Protein AF-A0A7X7VY12-F1 (afdb_monomer_lite)

pLDDT: mean 87.54, std 14.35, range [44.44, 96.75]

Structure (mmCIF, N/CA/C/O backbone):
data_AF-A0A7X7VY12-F1
#
_entry.id   AF-A0A7X7VY12-F1
#
loop_
_atom_site.group_PDB
_atom_site.id
_atom_site.type_symbol
_atom_site.label_atom_id
_atom_site.label_alt_id
_atom_site.label_comp_id
_atom_site.label_asym_id
_atom_site.label_entity_id
_atom_site.label_seq_id
_atom_site.pdbx_PDB_ins_code
_atom_site.Cartn_x
_atom_site.Cartn_y
_atom_site.Cartn_z
_atom_site.occupancy
_atom_site.B_iso_or_equiv
_atom_site.auth_seq_id
_atom_site.auth_comp_id
_atom_site.auth_asym_id
_atom_site.auth_atom_id
_atom_site.pdbx_PDB_model_num
ATOM 1 N N . MET A 1 1 ? 8.335 -10.970 -15.412 1.00 60.28 1 MET A N 1
ATOM 2 C CA . MET A 1 1 ? 7.690 -9.994 -14.529 1.00 60.28 1 MET A CA 1
ATOM 3 C C . MET A 1 1 ? 8.638 -8.825 -14.436 1.00 60.28 1 MET A C 1
ATOM 5 O O . MET A 1 1 ? 9.844 -9.061 -14.434 1.00 60.28 1 MET A O 1
ATOM 9 N N . SER A 1 2 ? 8.118 -7.609 -14.570 1.00 81.19 2 SER A N 1
ATOM 10 C CA . SER A 1 2 ? 8.887 -6.401 -14.264 1.00 81.19 2 SER A CA 1
ATOM 11 C C . SER A 1 2 ? 9.026 -6.289 -12.744 1.00 81.19 2 SER A C 1
ATOM 13 O O . SER A 1 2 ? 8.136 -6.757 -12.035 1.00 81.19 2 SER A O 1
ATOM 15 N N . ASP A 1 3 ? 10.081 -5.639 -12.252 1.00 84.25 3 ASP A N 1
ATOM 16 C CA . ASP A 1 3 ? 10.212 -5.298 -10.827 1.00 84.25 3 ASP A CA 1
ATOM 17 C C . ASP A 1 3 ? 8.960 -4.543 -10.329 1.00 84.25 3 ASP A C 1
ATOM 19 O O . ASP A 1 3 ? 8.490 -4.753 -9.213 1.00 84.25 3 ASP A O 1
ATOM 23 N N . ARG A 1 4 ? 8.327 -3.756 -11.213 1.00 86.12 4 ARG A N 1
ATOM 24 C CA . ARG A 1 4 ? 7.047 -3.084 -10.962 1.00 86.12 4 ARG A CA 1
ATOM 25 C C . ARG A 1 4 ? 5.897 -4.057 -10.678 1.00 86.12 4 ARG A C 1
ATOM 27 O O . ARG A 1 4 ? 5.103 -3.807 -9.776 1.00 86.12 4 ARG A O 1
ATOM 34 N N . ASP A 1 5 ? 5.794 -5.141 -11.448 1.00 89.00 5 ASP A N 1
ATOM 35 C CA . ASP A 1 5 ? 4.727 -6.135 -11.271 1.00 89.00 5 ASP A CA 1
ATOM 36 C C . ASP A 1 5 ? 4.901 -6.861 -9.928 1.00 89.00 5 ASP A C 1
ATOM 38 O O . ASP A 1 5 ? 3.927 -7.067 -9.210 1.00 89.00 5 ASP A O 1
ATOM 42 N N . GLU A 1 6 ? 6.145 -7.193 -9.561 1.00 91.75 6 GLU A N 1
ATOM 43 C CA . GLU A 1 6 ? 6.458 -7.879 -8.300 1.00 91.75 6 GLU A CA 1
ATOM 44 C C . GLU A 1 6 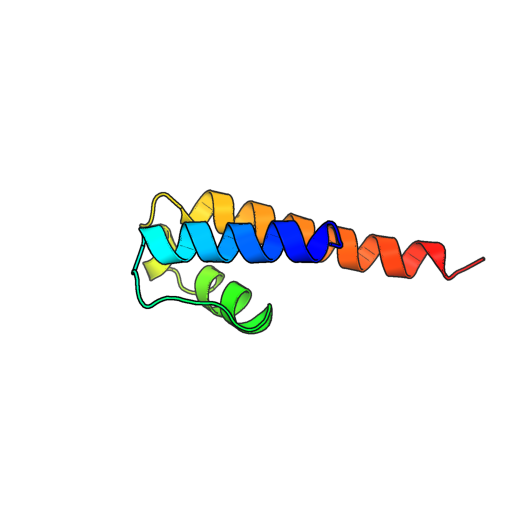? 6.152 -7.006 -7.077 1.00 91.75 6 GLU A C 1
ATOM 46 O O . GLU A 1 6 ? 5.592 -7.488 -6.090 1.00 91.75 6 GLU A O 1
ATOM 51 N N . ILE A 1 7 ? 6.477 -5.711 -7.140 1.00 93.62 7 ILE A N 1
ATOM 52 C CA . ILE A 1 7 ? 6.151 -4.777 -6.058 1.00 93.62 7 ILE A CA 1
ATOM 53 C C . ILE A 1 7 ? 4.633 -4.618 -5.923 1.00 93.62 7 ILE A C 1
ATOM 55 O O . ILE A 1 7 ? 4.112 -4.633 -4.807 1.00 93.62 7 ILE A O 1
ATOM 59 N N . PHE A 1 8 ? 3.911 -4.510 -7.039 1.00 93.50 8 PHE A N 1
ATOM 60 C CA . PHE A 1 8 ? 2.459 -4.351 -7.013 1.00 93.50 8 PHE A CA 1
ATOM 61 C C . PHE A 1 8 ? 1.740 -5.604 -6.486 1.00 93.50 8 PHE A C 1
ATOM 63 O O . PHE A 1 8 ? 0.825 -5.489 -5.670 1.00 93.50 8 PHE A O 1
ATOM 70 N N . GLU A 1 9 ? 2.189 -6.806 -6.869 1.00 94.50 9 GLU A N 1
ATOM 71 C CA . GLU A 1 9 ? 1.707 -8.064 -6.275 1.00 94.50 9 GLU A CA 1
ATOM 72 C C . GLU A 1 9 ? 1.924 -8.073 -4.757 1.00 94.50 9 GLU A C 1
ATOM 74 O O . GLU A 1 9 ? 1.017 -8.414 -3.999 1.00 94.50 9 GLU A O 1
ATOM 79 N N . ARG A 1 10 ? 3.091 -7.618 -4.295 1.00 95.69 10 ARG A N 1
ATOM 80 C CA . ARG A 1 10 ? 3.417 -7.592 -2.867 1.00 95.69 10 ARG A CA 1
ATOM 81 C C . ARG A 1 10 ? 2.590 -6.589 -2.069 1.00 95.69 10 ARG A C 1
ATOM 83 O O . ARG A 1 10 ? 2.222 -6.876 -0.932 1.00 95.69 10 ARG A O 1
ATOM 90 N N . ILE A 1 11 ? 2.266 -5.440 -2.657 1.00 96.00 11 ILE A N 1
ATOM 91 C CA . ILE A 1 11 ? 1.321 -4.486 -2.064 1.00 96.00 11 ILE A CA 1
ATOM 92 C C . ILE A 1 11 ? -0.053 -5.146 -1.887 1.00 96.00 11 ILE A C 1
ATOM 94 O O . ILE A 1 11 ? -0.651 -5.021 -0.821 1.00 96.00 11 ILE A O 1
ATOM 98 N N . ASN A 1 12 ? -0.527 -5.902 -2.881 1.00 96.12 12 ASN A N 1
ATOM 99 C CA . ASN A 1 12 ? -1.795 -6.628 -2.784 1.00 96.12 12 ASN A CA 1
ATOM 100 C C . ASN A 1 12 ? -1.771 -7.746 -1.732 1.00 96.12 12 ASN A C 1
ATOM 102 O O . ASN A 1 12 ? -2.745 -7.913 -1.003 1.00 96.12 12 ASN A O 1
ATOM 106 N N . GLU A 1 13 ? -0.660 -8.468 -1.580 1.00 96.31 13 GLU A N 1
ATOM 107 C CA . GLU A 1 13 ? -0.509 -9.447 -0.492 1.00 96.31 13 GLU A CA 1
ATOM 108 C C . GLU A 1 13 ? -0.607 -8.791 0.895 1.00 96.31 13 GLU A C 1
ATOM 110 O O . GLU A 1 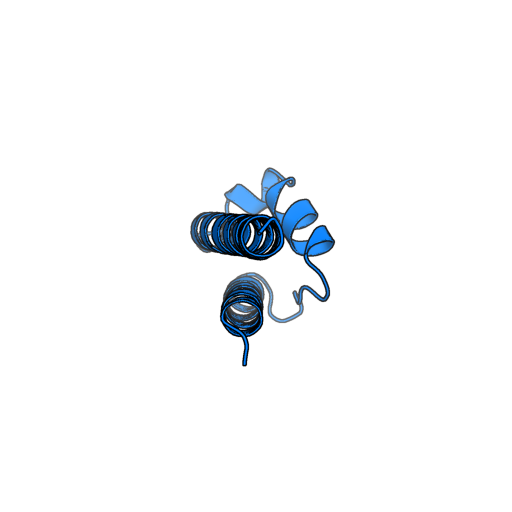13 ? -1.199 -9.358 1.814 1.00 96.31 13 GLU A O 1
ATOM 115 N N . LEU A 1 14 ? -0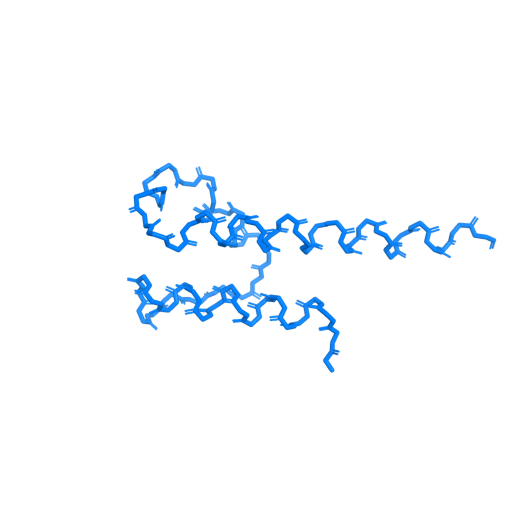.042 -7.591 1.058 1.00 96.62 14 LEU A N 1
ATOM 116 C CA . LEU A 1 14 ? -0.147 -6.821 2.299 1.00 96.62 14 LEU A CA 1
ATOM 117 C C . LEU A 1 14 ? -1.572 -6.311 2.529 1.00 96.62 14 LEU A C 1
ATOM 119 O O . LEU A 1 14 ? -2.085 -6.429 3.640 1.00 96.62 14 LEU A O 1
ATOM 123 N N . ALA A 1 15 ? -2.227 -5.815 1.480 1.00 95.19 15 ALA A N 1
ATOM 124 C CA . ALA A 1 15 ? -3.619 -5.379 1.525 1.00 95.19 15 ALA A CA 1
ATOM 125 C C . ALA A 1 15 ? -4.554 -6.506 1.994 1.00 95.19 15 ALA A C 1
ATOM 127 O O . ALA A 1 15 ? -5.388 -6.296 2.872 1.00 95.19 15 ALA A O 1
ATOM 128 N N . GLN A 1 16 ? -4.332 -7.725 1.496 1.00 95.19 16 GLN A N 1
ATOM 129 C CA . GLN A 1 16 ? -5.102 -8.911 1.871 1.00 95.19 16 GLN A CA 1
ATOM 130 C C . GLN A 1 16 ? -4.912 -9.351 3.330 1.00 95.19 16 GLN A C 1
ATOM 132 O O . GLN A 1 16 ? -5.772 -10.045 3.874 1.00 95.19 16 GLN A O 1
ATOM 137 N N . ASN A 1 17 ? -3.816 -8.959 3.992 1.00 95.25 17 ASN A N 1
ATOM 138 C CA . ASN A 1 17 ? -3.654 -9.196 5.433 1.00 95.25 17 ASN A CA 1
ATOM 139 C C . ASN A 1 17 ? -4.523 -8.249 6.275 1.00 95.25 17 ASN A C 1
ATOM 141 O O . ASN A 1 17 ? -4.914 -8.612 7.386 1.00 95.25 17 ASN A O 1
ATOM 145 N N . ILE A 1 18 ? -4.835 -7.064 5.741 1.00 93.56 18 ILE A N 1
ATOM 146 C CA . ILE A 1 18 ? -5.727 -6.086 6.369 1.00 93.56 18 ILE A CA 1
ATOM 147 C C . ILE A 1 18 ? -7.184 -6.519 6.184 1.00 93.56 18 ILE A C 1
ATOM 149 O O . ILE A 1 18 ? -7.940 -6.600 7.155 1.00 93.56 18 ILE A O 1
ATOM 153 N N . ASP A 1 19 ? -7.568 -6.801 4.939 1.00 93.38 19 ASP A N 1
ATOM 154 C CA . ASP A 1 19 ? -8.900 -7.266 4.556 1.00 93.38 19 ASP A CA 1
ATOM 155 C C . ASP A 1 19 ? -8.778 -8.205 3.349 1.00 93.38 19 ASP A C 1
ATOM 157 O O . ASP A 1 19 ? -8.220 -7.832 2.322 1.00 93.38 19 ASP A O 1
ATOM 161 N N . GLU A 1 20 ? -9.308 -9.425 3.470 1.00 91.62 20 GLU A N 1
ATOM 162 C CA . GLU A 1 20 ? -9.218 -10.460 2.432 1.00 91.62 20 GLU A CA 1
ATOM 163 C C . GLU A 1 20 ? -9.867 -10.047 1.101 1.00 91.62 20 GLU A C 1
ATOM 165 O O . GLU A 1 20 ? -9.492 -10.575 0.051 1.00 91.62 20 GLU A O 1
ATOM 170 N N . ASP A 1 21 ? -10.806 -9.097 1.143 1.00 94.38 21 ASP A N 1
ATOM 171 C CA . ASP A 1 21 ? -11.496 -8.557 -0.029 1.00 94.38 21 ASP A CA 1
ATOM 172 C C . ASP A 1 21 ? -10.816 -7.292 -0.600 1.00 94.38 21 ASP A C 1
ATOM 174 O O . ASP A 1 21 ? -11.264 -6.759 -1.622 1.00 94.38 21 ASP A O 1
ATOM 178 N N . LEU A 1 22 ? -9.752 -6.788 0.036 1.00 92.38 22 LEU A N 1
ATOM 179 C CA . LEU A 1 22 ? -9.026 -5.604 -0.420 1.00 92.38 22 LEU A CA 1
ATOM 180 C C . LEU A 1 22 ? -7.999 -5.980 -1.495 1.00 92.38 22 LEU A C 1
ATOM 182 O O . LEU A 1 22 ? -7.016 -6.674 -1.243 1.00 92.38 22 LEU A O 1
ATOM 186 N N . GLU A 1 23 ? -8.223 -5.471 -2.704 1.00 94.81 23 GLU A N 1
ATOM 187 C CA . GLU A 1 23 ? -7.338 -5.638 -3.855 1.00 94.81 23 GLU A CA 1
ATOM 188 C C . GLU A 1 23 ? -7.228 -4.311 -4.610 1.00 94.81 23 GLU A C 1
ATOM 190 O O . GLU A 1 23 ? -8.228 -3.714 -5.017 1.00 94.81 23 GLU A O 1
ATOM 195 N N . PHE A 1 24 ? -5.996 -3.865 -4.816 1.00 95.25 24 PHE A N 1
ATOM 196 C CA . PHE A 1 24 ? -5.664 -2.730 -5.656 1.00 95.25 24 PHE A CA 1
ATOM 197 C C . PHE A 1 24 ? -5.514 -3.185 -7.103 1.00 95.25 24 PHE A C 1
ATOM 199 O O . PHE A 1 24 ? -4.731 -4.077 -7.435 1.00 95.25 24 PHE A O 1
ATOM 206 N N . THR A 1 25 ? -6.259 -2.527 -7.981 1.00 93.94 25 THR A N 1
ATOM 207 C CA . THR A 1 25 ? -6.252 -2.772 -9.429 1.00 93.94 25 THR A CA 1
ATOM 208 C C . THR A 1 25 ? -5.373 -1.784 -10.194 1.00 93.94 25 THR A C 1
ATOM 210 O O . THR A 1 25 ? -4.984 -2.057 -11.331 1.00 93.94 25 THR A O 1
ATOM 213 N N . ASP A 1 26 ? -5.031 -0.658 -9.568 1.00 92.75 26 ASP A N 1
ATOM 214 C CA . ASP A 1 26 ? -4.159 0.380 -10.105 1.00 92.75 26 ASP A CA 1
ATOM 215 C C . ASP A 1 26 ? -3.418 1.129 -8.981 1.00 92.75 26 ASP A C 1
ATOM 217 O O . ASP 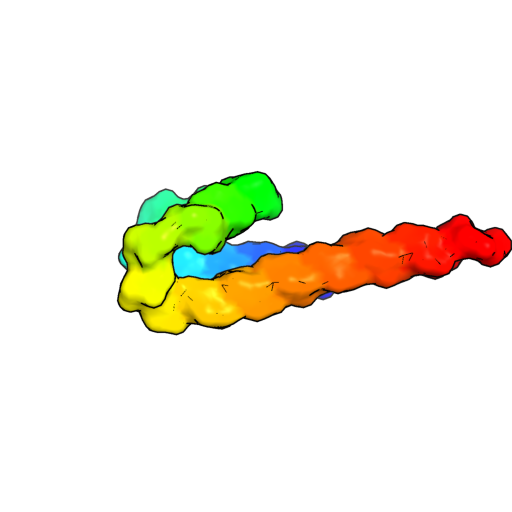A 1 26 ? -3.655 0.915 -7.792 1.00 92.75 26 ASP A O 1
ATOM 221 N N . ILE A 1 27 ? -2.471 1.984 -9.376 1.00 90.94 27 ILE A N 1
ATOM 222 C CA . ILE A 1 27 ? -1.641 2.773 -8.454 1.00 90.94 27 ILE A CA 1
ATOM 223 C C . ILE A 1 27 ? -2.453 3.881 -7.766 1.00 90.94 27 ILE A C 1
ATOM 225 O O . ILE A 1 27 ? -2.153 4.207 -6.621 1.00 90.94 27 ILE A O 1
ATOM 229 N N . GLU A 1 28 ? -3.488 4.424 -8.416 1.00 93.31 28 GLU A N 1
ATOM 230 C CA . GLU A 1 28 ? -4.327 5.484 -7.836 1.00 93.31 28 GLU A CA 1
ATOM 231 C C . GLU A 1 28 ? -5.059 4.965 -6.590 1.00 93.31 28 GLU A C 1
ATOM 233 O O . GLU A 1 28 ? -5.129 5.656 -5.579 1.00 93.31 28 GLU A O 1
ATOM 238 N N . GLN A 1 29 ? -5.522 3.712 -6.603 1.00 95.69 29 GLN A N 1
ATOM 239 C CA . GLN A 1 29 ? -6.149 3.086 -5.435 1.00 95.69 29 GLN A CA 1
ATOM 240 C C . GLN A 1 29 ? -5.172 2.864 -4.272 1.00 95.69 29 GLN A C 1
ATOM 242 O O . GLN A 1 29 ? -5.570 2.965 -3.110 1.00 95.69 29 GLN A O 1
ATOM 247 N N . VAL A 1 30 ? -3.899 2.578 -4.567 1.00 95.38 30 VAL A N 1
ATOM 248 C CA . VAL A 1 30 ? -2.853 2.494 -3.534 1.00 95.38 30 VAL A CA 1
ATOM 249 C C . VAL A 1 30 ? -2.615 3.877 -2.926 1.00 95.38 30 VAL A C 1
ATOM 251 O O . VAL A 1 30 ? -2.541 4.003 -1.706 1.00 95.38 30 VAL A O 1
ATOM 254 N N . GLU A 1 31 ? -2.554 4.920 -3.755 1.00 95.00 31 GLU A N 1
ATOM 255 C CA . GLU A 1 31 ? -2.423 6.307 -3.299 1.00 95.00 31 GLU A CA 1
ATOM 256 C C . GLU A 1 31 ? -3.618 6.727 -2.428 1.00 95.00 31 GLU A C 1
ATOM 258 O O . GLU A 1 31 ? -3.417 7.228 -1.325 1.00 95.00 31 GLU A O 1
ATOM 263 N N . GLU A 1 32 ? -4.856 6.432 -2.842 1.00 96.00 32 GLU A N 1
ATOM 264 C CA . GLU A 1 32 ? -6.061 6.695 -2.040 1.00 96.00 32 GLU A CA 1
ATOM 265 C C . GLU A 1 32 ? -6.030 5.975 -0.681 1.00 96.00 32 GLU A C 1
ATOM 267 O O . GLU A 1 32 ? -6.472 6.525 0.335 1.00 96.00 32 GLU A O 1
ATOM 272 N N . PHE A 1 33 ? -5.504 4.747 -0.644 1.00 95.69 33 PHE A N 1
ATOM 273 C CA . PHE A 1 33 ? -5.333 4.002 0.599 1.00 95.69 33 PHE A CA 1
ATOM 274 C C . PHE A 1 33 ? -4.315 4.670 1.529 1.00 95.69 33 PHE A C 1
ATOM 276 O O . PHE A 1 33 ? -4.573 4.755 2.733 1.00 95.69 33 PHE A O 1
ATOM 283 N N . LEU A 1 34 ? -3.198 5.157 0.987 1.00 95.81 34 LEU A N 1
ATOM 284 C CA . LEU A 1 34 ? -2.153 5.847 1.744 1.00 95.81 34 LEU A CA 1
ATOM 285 C C . LEU A 1 34 ? -2.598 7.243 2.212 1.00 95.81 34 LEU A C 1
ATOM 287 O O . LEU A 1 34 ? -2.325 7.644 3.341 1.00 95.81 34 LEU A O 1
ATOM 291 N N . ASP A 1 35 ? -3.374 7.963 1.409 1.00 96.06 35 ASP A N 1
ATOM 292 C CA . ASP A 1 35 ? -3.903 9.281 1.779 1.00 96.06 35 ASP A CA 1
ATOM 293 C C . ASP A 1 35 ? -4.940 9.221 2.915 1.00 96.06 35 ASP A C 1
ATOM 295 O O . ASP A 1 35 ? -5.204 10.220 3.602 1.00 96.06 35 ASP A O 1
ATOM 299 N N . ASN A 1 36 ? -5.538 8.052 3.157 1.00 95.62 36 ASN A N 1
ATOM 300 C CA . ASN A 1 36 ? -6.487 7.872 4.242 1.00 95.62 36 ASN A CA 1
ATOM 301 C C . ASN A 1 36 ? -5.780 7.661 5.592 1.00 95.62 36 ASN A C 1
ATOM 303 O O . ASN A 1 36 ? -5.288 6.582 5.917 1.00 95.62 36 ASN A O 1
ATOM 307 N N . VAL A 1 37 ? -5.851 8.682 6.449 1.00 94.38 37 VAL A N 1
ATOM 308 C CA . VAL A 1 37 ? -5.295 8.667 7.814 1.00 94.38 37 VAL A CA 1
ATOM 309 C C . VAL A 1 37 ? -5.822 7.507 8.669 1.00 94.38 37 VAL A C 1
ATOM 311 O O . VAL A 1 37 ? -5.112 7.039 9.556 1.00 94.38 37 VAL A O 1
ATOM 314 N N . GLU A 1 38 ? -7.040 7.013 8.431 1.00 95.19 38 GLU A N 1
ATOM 315 C CA . GLU A 1 38 ? -7.565 5.858 9.173 1.00 95.19 38 GLU A CA 1
ATOM 316 C C . GLU A 1 38 ? -6.786 4.570 8.872 1.00 95.19 38 GLU A C 1
ATOM 318 O O . GLU A 1 38 ? -6.709 3.698 9.736 1.00 95.19 38 GLU A O 1
ATOM 323 N N . ASN A 1 39 ? -6.160 4.456 7.700 1.00 93.81 39 ASN A N 1
ATOM 324 C CA . ASN A 1 39 ? -5.396 3.272 7.315 1.00 93.81 39 ASN A CA 1
ATOM 325 C C . ASN A 1 39 ? -4.010 3.215 7.976 1.00 93.81 39 ASN A C 1
ATOM 327 O O . ASN A 1 39 ? -3.442 2.135 8.096 1.00 93.81 39 ASN A O 1
ATOM 331 N N . GLN A 1 40 ? -3.510 4.334 8.515 1.00 94.50 40 GLN A N 1
ATOM 332 C CA . GLN A 1 40 ? -2.231 4.400 9.248 1.00 94.50 40 GLN A CA 1
ATOM 333 C C . GLN A 1 40 ? -2.213 3.554 10.530 1.00 94.50 40 GLN A C 1
ATOM 335 O O . GLN A 1 40 ? -1.175 3.404 11.168 1.00 94.50 40 GLN A O 1
ATOM 340 N N . GLN A 1 41 ? -3.365 3.032 10.958 1.00 94.81 41 GLN A N 1
ATOM 341 C CA . GLN A 1 41 ? -3.448 2.133 12.108 1.00 94.81 41 GLN A CA 1
ATOM 342 C C . GLN A 1 41 ? -3.014 0.693 11.791 1.00 94.81 41 GLN A C 1
ATOM 344 O O . GLN A 1 41 ? -2.792 -0.074 12.730 1.00 94.81 41 GLN A O 1
ATOM 349 N N . TYR A 1 42 ? -2.954 0.314 10.511 1.00 95.75 42 TYR A N 1
ATOM 350 C CA . TYR A 1 42 ? -2.584 -1.035 10.089 1.00 95.75 42 TYR A CA 1
ATOM 351 C C . TYR A 1 42 ? -1.067 -1.219 10.128 1.00 95.75 42 TYR A C 1
ATOM 353 O O . TYR A 1 42 ? -0.318 -0.317 9.763 1.00 95.75 42 TYR A O 1
ATOM 361 N N . GLU A 1 43 ? -0.610 -2.393 10.566 1.00 94.88 43 GLU A N 1
ATOM 362 C CA . GLU A 1 43 ? 0.824 -2.703 10.673 1.00 94.88 43 GLU A CA 1
ATOM 363 C C . GLU A 1 43 ? 1.490 -2.726 9.290 1.00 94.88 43 GLU A C 1
ATOM 365 O O . GLU A 1 43 ? 2.651 -2.353 9.134 1.00 94.88 43 GLU A O 1
ATOM 370 N N . GLU A 1 44 ? 0.725 -3.110 8.274 1.00 95.19 44 GLU A N 1
ATOM 371 C CA . GLU A 1 44 ? 1.142 -3.218 6.886 1.00 95.19 44 GLU A CA 1
ATOM 372 C C . GLU A 1 44 ? 1.254 -1.858 6.181 1.00 95.19 44 GLU A C 1
ATOM 374 O O . GLU A 1 44 ? 1.912 -1.777 5.144 1.00 95.19 44 GLU A O 1
ATOM 379 N N . TYR A 1 45 ? 0.651 -0.793 6.729 1.00 95.94 45 TYR A N 1
ATOM 380 C CA . TYR A 1 45 ? 0.596 0.529 6.093 1.00 95.94 45 TYR A CA 1
ATOM 381 C C . TYR A 1 45 ? 1.992 1.066 5.752 1.00 95.94 45 TYR A C 1
ATOM 383 O O . TYR A 1 45 ? 2.231 1.468 4.615 1.00 95.94 45 TYR A O 1
ATOM 391 N N . ASP A 1 46 ? 2.925 1.017 6.707 1.00 95.69 46 ASP A N 1
ATOM 392 C CA . ASP A 1 46 ? 4.284 1.548 6.529 1.00 95.69 46 ASP A CA 1
ATOM 393 C C . ASP A 1 46 ? 5.036 0.822 5.395 1.00 95.69 46 ASP A C 1
ATOM 395 O O . ASP A 1 46 ? 5.810 1.427 4.649 1.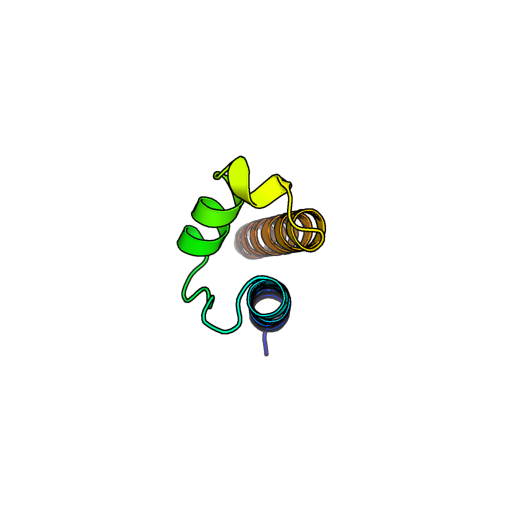00 95.69 46 ASP A O 1
ATOM 399 N N . GLU A 1 47 ? 4.812 -0.487 5.243 1.00 96.75 47 GLU A N 1
ATOM 400 C CA . GLU A 1 47 ? 5.450 -1.274 4.183 1.00 96.75 47 GLU A CA 1
ATOM 401 C C . GLU A 1 47 ? 4.768 -1.036 2.828 1.00 96.75 47 GLU A C 1
ATOM 403 O O . GLU A 1 47 ? 5.461 -0.923 1.816 1.00 96.75 47 GLU A O 1
ATOM 408 N N . ILE A 1 48 ? 3.438 -0.880 2.796 1.00 96.00 48 ILE A N 1
ATOM 409 C CA . ILE A 1 48 ? 2.706 -0.483 1.582 1.00 96.00 48 ILE A CA 1
ATOM 410 C C . ILE A 1 48 ? 3.193 0.889 1.093 1.00 96.00 48 ILE A C 1
ATOM 412 O O . ILE A 1 48 ? 3.476 1.042 -0.096 1.00 96.00 48 ILE A O 1
ATOM 416 N N . GLU A 1 49 ? 3.368 1.865 1.990 1.00 96.12 49 GLU A N 1
ATOM 417 C CA . GLU A 1 49 ? 3.886 3.199 1.651 1.00 96.12 49 GLU A CA 1
ATOM 418 C C . GLU A 1 49 ? 5.293 3.117 1.052 1.00 96.12 49 GLU A C 1
ATOM 420 O O . GLU A 1 49 ? 5.603 3.750 0.037 1.00 96.12 49 GLU A O 1
ATOM 425 N N . ARG A 1 50 ? 6.165 2.309 1.658 1.00 95.94 50 ARG A N 1
ATOM 426 C CA . ARG A 1 50 ? 7.528 2.114 1.166 1.00 95.94 50 ARG A CA 1
ATOM 427 C C . ARG A 1 50 ? 7.546 1.511 -0.240 1.00 95.94 50 ARG A C 1
ATOM 429 O O . ARG A 1 50 ? 8.290 1.999 -1.089 1.00 95.94 50 ARG A O 1
ATOM 436 N N . LEU A 1 51 ? 6.737 0.482 -0.482 1.00 95.75 51 LEU A N 1
ATOM 437 C CA . LEU A 1 51 ? 6.634 -0.181 -1.783 1.00 95.75 51 LEU A CA 1
ATOM 438 C C . LEU A 1 51 ? 6.016 0.738 -2.848 1.00 95.75 51 LEU A C 1
ATOM 440 O O . LEU A 1 51 ? 6.481 0.758 -3.986 1.00 95.75 51 LEU A O 1
ATOM 444 N N . TYR A 1 52 ? 5.021 1.551 -2.484 1.00 94.44 52 TYR A N 1
ATOM 445 C CA . TYR A 1 52 ? 4.465 2.578 -3.369 1.00 94.44 52 TYR A CA 1
ATOM 446 C C . TYR A 1 52 ? 5.523 3.605 -3.789 1.00 94.44 52 TYR A C 1
ATOM 448 O O . TYR A 1 52 ? 5.657 3.919 -4.972 1.00 94.44 52 TYR A O 1
ATOM 456 N N . ASN A 1 53 ? 6.330 4.090 -2.843 1.00 92.56 53 ASN A N 1
ATOM 457 C CA . ASN A 1 53 ? 7.424 5.005 -3.161 1.00 92.56 53 ASN A CA 1
ATOM 458 C C . ASN A 1 53 ? 8.465 4.351 -4.086 1.00 92.56 53 ASN A C 1
ATOM 460 O O . ASN A 1 53 ? 8.933 4.998 -5.020 1.00 92.56 53 ASN A O 1
ATOM 464 N N . GLU A 1 54 ? 8.776 3.066 -3.889 1.00 92.62 54 GLU A N 1
ATOM 465 C CA . GLU A 1 54 ? 9.667 2.307 -4.778 1.00 92.62 54 GLU A CA 1
ATOM 466 C C . GLU A 1 54 ? 9.092 2.182 -6.202 1.00 92.62 54 GLU A C 1
ATOM 468 O O . GLU A 1 54 ? 9.816 2.393 -7.176 1.00 92.62 54 GLU A O 1
ATOM 473 N N . LEU A 1 55 ? 7.781 1.943 -6.346 1.00 90.06 55 LEU A N 1
ATOM 474 C CA . LEU A 1 55 ? 7.098 1.968 -7.650 1.00 90.06 55 LEU A CA 1
ATOM 475 C C . LEU A 1 55 ? 7.234 3.324 -8.347 1.00 90.06 55 LEU A C 1
ATOM 477 O O . LEU A 1 55 ? 7.498 3.378 -9.552 1.00 90.06 55 LEU A O 1
ATOM 481 N N . MET A 1 56 ? 7.049 4.411 -7.597 1.00 88.25 56 MET A N 1
ATOM 482 C CA . MET A 1 56 ? 7.169 5.765 -8.129 1.00 88.25 56 MET A CA 1
ATOM 483 C C . MET A 1 56 ? 8.608 6.069 -8.546 1.00 88.25 56 MET A C 1
ATOM 485 O O . MET A 1 56 ? 8.820 6.584 -9.643 1.00 88.25 56 MET A O 1
ATOM 489 N N . GLU A 1 57 ? 9.601 5.696 -7.738 1.00 87.25 57 GLU A N 1
ATOM 490 C CA . GLU A 1 57 ? 11.016 5.850 -8.092 1.00 87.25 57 GLU A CA 1
ATOM 491 C C . GLU A 1 57 ? 11.369 5.082 -9.370 1.00 87.25 57 GLU A C 1
ATOM 493 O O . GLU A 1 57 ? 11.956 5.664 -10.282 1.00 87.25 57 GLU A O 1
ATOM 498 N N . LEU A 1 58 ? 10.954 3.817 -9.495 1.00 83.19 58 LEU A N 1
ATOM 499 C CA . LEU A 1 58 ? 11.181 3.024 -10.709 1.00 83.19 58 LEU A CA 1
ATOM 500 C C . LEU A 1 58 ? 10.555 3.675 -11.950 1.00 83.19 58 LEU A C 1
ATOM 502 O O . LEU A 1 58 ? 11.183 3.704 -13.007 1.00 83.19 58 LEU A O 1
ATOM 506 N N . SER A 1 59 ? 9.357 4.254 -11.813 1.00 73.25 59 SER A N 1
ATOM 507 C CA . SER A 1 59 ? 8.711 4.977 -12.916 1.00 73.25 59 SER A CA 1
ATOM 508 C C . SER A 1 59 ? 9.483 6.229 -13.347 1.00 73.25 59 SER A C 1
ATOM 510 O O . SER A 1 59 ? 9.502 6.554 -14.530 1.00 73.25 59 SER A O 1
ATOM 512 N N . PHE A 1 60 ? 10.164 6.897 -12.410 1.00 66.75 60 PHE A N 1
ATOM 513 C CA . PHE A 1 60 ? 11.007 8.059 -12.694 1.00 66.75 60 PHE A CA 1
ATOM 514 C C . PHE A 1 60 ? 12.322 7.674 -13.385 1.00 66.75 60 PHE A C 1
ATOM 516 O O . PHE A 1 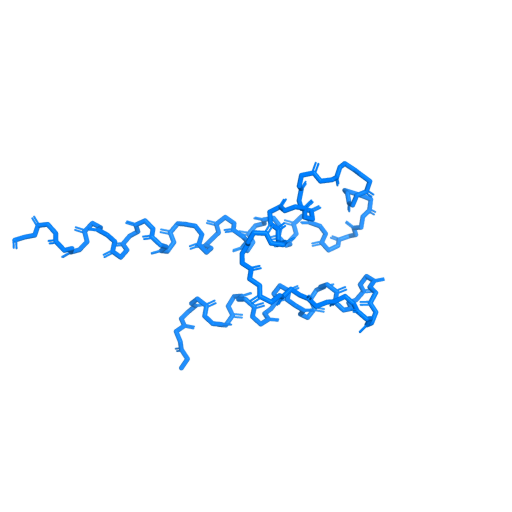60 ? 12.761 8.380 -14.292 1.00 66.75 60 PHE A O 1
ATOM 523 N N . TYR A 1 61 ? 12.950 6.562 -12.992 1.00 60.19 61 TYR A N 1
ATOM 524 C CA . TYR A 1 61 ? 14.208 6.114 -13.603 1.00 60.19 61 TYR A CA 1
ATOM 525 C C . TYR A 1 61 ? 14.030 5.577 -15.034 1.00 60.19 61 TYR A C 1
ATOM 527 O O . TYR A 1 61 ? 14.928 5.760 -15.857 1.00 60.19 61 TYR A O 1
ATOM 535 N N . ASP A 1 62 ? 12.873 4.992 -15.363 1.00 57.38 62 ASP A N 1
ATOM 536 C CA . ASP A 1 62 ? 12.543 4.577 -16.739 1.00 57.38 62 ASP A CA 1
ATOM 537 C C . ASP A 1 62 ? 12.397 5.775 -17.708 1.00 57.38 62 ASP A C 1
ATOM 539 O O . ASP A 1 62 ? 12.663 5.648 -18.910 1.00 57.38 62 ASP A O 1
ATOM 543 N N . ASP A 1 63 ? 12.019 6.956 -17.204 1.00 55.84 63 ASP A N 1
ATOM 544 C CA . ASP A 1 63 ? 11.931 8.183 -18.008 1.00 55.84 63 ASP A CA 1
ATOM 545 C C . ASP A 1 63 ? 13.313 8.839 -18.235 1.00 55.84 63 ASP A C 1
ATOM 547 O O . ASP A 1 63 ? 13.555 9.385 -19.315 1.00 55.84 63 ASP A O 1
ATOM 551 N N . GLU A 1 64 ? 14.262 8.735 -17.292 1.00 53.91 64 GLU A N 1
ATOM 552 C CA . GLU A 1 64 ? 15.615 9.309 -17.450 1.00 53.91 64 GLU A CA 1
ATOM 553 C C . GLU A 1 64 ? 16.530 8.509 -18.405 1.00 53.91 64 GLU A C 1
ATOM 555 O O . GLU A 1 64 ? 17.422 9.091 -19.031 1.00 53.91 64 GLU A O 1
ATOM 560 N N . GLU A 1 65 ? 16.320 7.198 -18.597 1.00 50.84 65 GLU A N 1
ATOM 561 C CA . GLU A 1 65 ? 17.109 6.412 -19.570 1.00 50.84 65 GLU A CA 1
ATOM 562 C C . GLU A 1 65 ? 16.762 6.717 -21.043 1.00 50.84 65 GLU A C 1
ATOM 564 O O . GLU A 1 65 ? 17.533 6.368 -21.944 1.00 50.84 65 GLU A O 1
ATOM 569 N N . ASN A 1 66 ? 15.652 7.414 -21.312 1.00 47.66 66 ASN A N 1
ATOM 570 C CA . ASN A 1 66 ? 15.194 7.741 -22.668 1.00 47.66 66 ASN A CA 1
ATOM 571 C C . ASN A 1 66 ? 15.635 9.132 -23.182 1.00 47.66 66 ASN A C 1
ATOM 573 O O . ASN A 1 66 ? 15.267 9.507 -24.298 1.00 47.66 66 ASN A O 1
ATOM 577 N N . GLU A 1 67 ? 16.454 9.883 -22.433 1.00 50.97 67 GLU A N 1
ATOM 578 C CA . GLU A 1 67 ? 16.972 11.208 -22.840 1.00 50.97 67 GLU A CA 1
ATOM 579 C C . GLU A 1 67 ? 18.403 11.204 -23.449 1.00 50.97 67 GLU A C 1
ATOM 581 O O . GLU A 1 67 ? 19.100 12.222 -23.389 1.00 50.97 67 GLU A O 1
ATOM 586 N N . GLN A 1 68 ? 18.866 10.104 -24.071 1.00 44.44 68 GLN A N 1
ATOM 587 C CA . GLN A 1 68 ? 20.155 10.061 -24.811 1.00 44.44 68 GLN A CA 1
ATOM 588 C C . GLN A 1 68 ? 20.042 10.262 -26.330 1.00 44.44 68 GLN A C 1
ATOM 590 O O . GLN A 1 68 ? 19.287 9.517 -26.994 1.00 44.44 68 GLN A O 1
#

Secondary structure (DSSP, 8-state):
--HHHHHHHHHHHHHHHH-TT---SSHHHHHHHHH-GGGGGSTTHHHHHHHHHHHHHHHHHHHHTT--

Sequence (68 aa):
MSDRDEIFERINELAQNIDEDLEFTDIEQVEEFLDNVENQQYEEYDEIERLYNELMELSFYDDEENEQ

Radius of gyration: 13.02 Å; chains: 1; bounding box: 32×22×37 Å

Foldseek 3Di:
DPPLVVLQVVLQVLQCVVPVPDHDPDLVVLVVCLPDPVNVVDPSNVVSVVSSVVSVVVVVVVVVVPPD